Protein AF-A0AAU8DSN1-F1 (afdb_monomer_lite)

Foldseek 3Di:
DDPPPPLDFDPQVVVLCVQVVQADEPDPCVVVVPPADWDWEAELLDGRHIYGPVCCVVVDDDPPDQSLQAFSRPRDGFDVVVVWGWDWDWDDDPRYIYIGTHTPVVCCVGPPD

Secondary structure (DSSP, 8-state):
-------PPPHHHHHHHGGGTT-EE-SHHHHH-TT-PSPEEEETTSTTEEE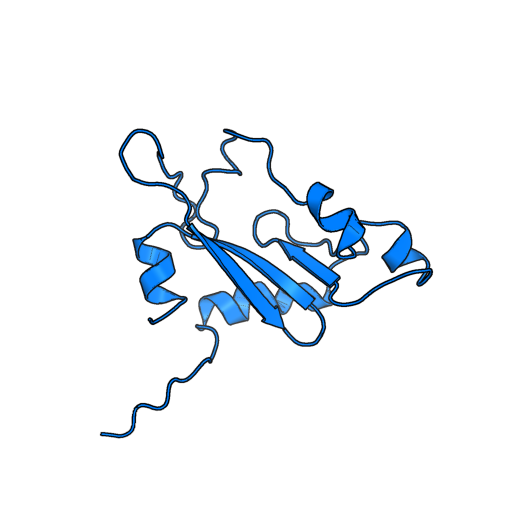EGGGGGGGSPPTTSSGGGB-TTT-PBP-GGGT---EEEEEEETTEEEEEEE-HHHHHHHS--

Structure (mmCIF, N/CA/C/O backbone):
data_AF-A0AAU8DSN1-F1
#
_entry.id   AF-A0AAU8DSN1-F1
#
loop_
_atom_site.group_PDB
_atom_site.id
_atom_site.type_symbol
_atom_site.label_atom_id
_atom_site.label_alt_id
_atom_site.label_comp_id
_atom_site.label_asym_id
_atom_site.label_entity_id
_atom_site.label_seq_id
_atom_site.pdbx_PDB_ins_code
_atom_site.Cartn_x
_atom_site.Cartn_y
_atom_site.Cartn_z
_atom_site.occupancy
_atom_site.B_iso_or_equiv
_atom_site.auth_seq_id
_atom_site.auth_comp_id
_atom_site.auth_asym_id
_atom_site.auth_atom_id
_atom_site.pdbx_PDB_model_num
ATOM 1 N N . MET A 1 1 ? -22.530 -15.976 -22.526 1.00 37.03 1 MET A N 1
ATOM 2 C CA . MET A 1 1 ? -21.170 -15.937 -21.954 1.00 37.03 1 MET A CA 1
ATOM 3 C C . MET A 1 1 ? -21.232 -14.958 -20.800 1.00 37.03 1 MET A C 1
ATOM 5 O O . MET A 1 1 ? -21.296 -13.758 -21.025 1.00 37.03 1 MET A O 1
ATOM 9 N N . THR A 1 2 ? -21.444 -15.476 -19.598 1.00 31.81 2 THR A N 1
ATOM 10 C 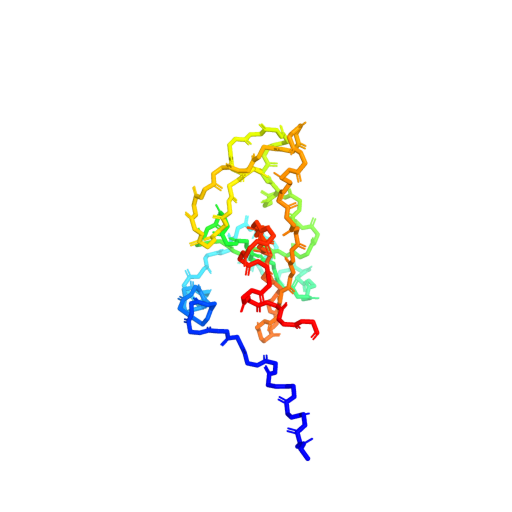CA . THR A 1 2 ? -21.755 -14.668 -18.417 1.00 31.81 2 THR A CA 1
ATOM 11 C C . THR A 1 2 ? -20.448 -14.082 -17.901 1.00 31.81 2 THR A C 1
ATOM 13 O O . THR A 1 2 ? -19.601 -14.822 -17.414 1.00 31.81 2 THR A O 1
ATOM 16 N N . LEU A 1 3 ? -20.254 -12.775 -18.088 1.00 40.56 3 LEU A N 1
ATOM 17 C CA . LEU A 1 3 ? -19.186 -12.005 -17.454 1.00 40.56 3 LEU A CA 1
ATOM 18 C C . LEU A 1 3 ? -19.522 -11.887 -15.965 1.00 40.56 3 LEU A C 1
ATOM 20 O O . LEU A 1 3 ? -20.065 -10.878 -15.521 1.00 40.56 3 LEU A O 1
ATOM 24 N N . THR A 1 4 ? -19.253 -12.931 -15.187 1.00 39.16 4 THR A N 1
ATOM 25 C CA . THR A 1 4 ? -19.011 -12.730 -13.762 1.00 39.16 4 THR A CA 1
ATOM 26 C C . THR A 1 4 ? -17.662 -12.031 -13.664 1.00 39.16 4 THR A C 1
ATOM 28 O O . THR A 1 4 ? -16.603 -12.638 -13.797 1.00 39.16 4 THR A O 1
ATOM 31 N N . LEU A 1 5 ? -17.723 -10.702 -13.543 1.00 47.41 5 LEU A N 1
ATOM 32 C CA . LEU A 1 5 ? -16.662 -9.886 -12.966 1.00 47.41 5 LEU A CA 1
ATOM 33 C C . LEU A 1 5 ? -16.483 -10.380 -11.533 1.00 47.41 5 LEU A C 1
ATOM 35 O O . LEU A 1 5 ? -17.050 -9.823 -10.594 1.00 47.41 5 LEU A O 1
ATOM 39 N N . ASP A 1 6 ? -15.764 -11.484 -11.370 1.00 45.75 6 ASP A N 1
ATOM 40 C CA . ASP A 1 6 ? -15.344 -11.918 -10.055 1.00 45.75 6 ASP A CA 1
ATOM 41 C C . ASP A 1 6 ? -14.351 -10.859 -9.577 1.00 45.75 6 ASP A C 1
ATOM 43 O O . ASP A 1 6 ? -13.159 -10.898 -9.871 1.00 45.75 6 ASP A O 1
ATOM 47 N N . HIS A 1 7 ? -14.861 -9.877 -8.829 1.00 54.00 7 HIS A N 1
ATOM 48 C CA . HIS A 1 7 ? -14.087 -8.913 -8.046 1.00 54.00 7 HIS A CA 1
ATOM 49 C C . HIS A 1 7 ? -13.305 -9.603 -6.910 1.00 54.00 7 HIS A C 1
ATOM 51 O O . HIS A 1 7 ? -12.914 -8.959 -5.935 1.00 54.00 7 HIS A O 1
ATOM 57 N N . GLU A 1 8 ? -13.104 -10.920 -7.002 1.00 60.34 8 GLU A N 1
ATOM 58 C CA . GLU A 1 8 ? -12.328 -11.678 -6.048 1.00 60.34 8 GLU A CA 1
ATOM 59 C C . GLU A 1 8 ? -10.860 -11.266 -6.155 1.00 60.34 8 GLU A C 1
ATOM 61 O O . GLU A 1 8 ? -10.252 -11.353 -7.229 1.00 60.34 8 GLU A O 1
ATOM 66 N N . PRO A 1 9 ? -10.242 -10.867 -5.034 1.00 67.31 9 PRO A N 1
ATOM 67 C CA . PRO A 1 9 ? -8.806 -10.700 -4.982 1.00 67.31 9 PRO A CA 1
ATOM 68 C C . PRO A 1 9 ? -8.114 -11.988 -5.447 1.00 67.31 9 PRO A C 1
ATOM 70 O O . PRO A 1 9 ? -8.479 -13.105 -5.050 1.00 67.31 9 PRO A O 1
ATOM 73 N N . THR A 1 10 ? -7.072 -11.845 -6.266 1.00 80.69 10 THR A N 1
ATOM 74 C CA . THR A 1 10 ? -6.262 -12.997 -6.678 1.00 80.69 10 THR A CA 1
ATOM 75 C C . THR A 1 10 ? -5.705 -13.731 -5.451 1.00 80.69 10 THR A C 1
ATOM 77 O O . THR A 1 10 ? -5.638 -13.185 -4.346 1.00 80.69 10 THR A O 1
ATOM 80 N N . ALA A 1 11 ? -5.254 -14.975 -5.631 1.00 84.38 11 ALA A N 1
ATOM 81 C CA . ALA A 1 11 ? -4.650 -15.751 -4.544 1.00 84.38 11 ALA A CA 1
ATOM 82 C C . ALA A 1 11 ? -3.480 -15.018 -3.855 1.00 84.38 11 ALA A C 1
ATOM 84 O O . ALA A 1 11 ? -3.327 -15.100 -2.641 1.00 84.38 11 ALA A O 1
ATOM 85 N N . TRP A 1 12 ? -2.688 -14.255 -4.614 1.00 87.31 12 TRP A N 1
ATOM 86 C CA . TRP A 1 12 ? -1.613 -13.438 -4.048 1.00 87.31 12 TRP A CA 1
ATOM 87 C C . TRP A 1 12 ? -2.155 -12.292 -3.203 1.00 87.31 12 TRP A C 1
ATOM 89 O O . TRP A 1 12 ? -1.690 -12.115 -2.081 1.00 87.31 12 TRP A O 1
ATOM 99 N N . LEU A 1 13 ? -3.130 -11.531 -3.715 1.00 86.38 13 LEU A N 1
ATOM 100 C CA . LEU A 1 13 ? -3.677 -10.405 -2.967 1.00 86.38 13 LEU A CA 1
ATOM 101 C C . LEU A 1 13 ? -4.318 -10.923 -1.677 1.00 86.38 13 LEU A C 1
ATOM 103 O O . LEU A 1 13 ? -4.000 -10.415 -0.613 1.00 86.38 13 LEU A O 1
ATOM 107 N N . ARG A 1 14 ? -5.083 -12.020 -1.729 1.00 86.62 14 ARG A N 1
ATOM 108 C CA . ARG A 1 14 ? -5.602 -12.690 -0.522 1.00 86.62 14 ARG A CA 1
ATOM 109 C C . ARG A 1 14 ? -4.506 -13.029 0.487 1.00 86.62 14 ARG A C 1
ATOM 111 O O . ARG A 1 14 ? -4.678 -12.729 1.662 1.00 86.62 14 ARG A O 1
ATOM 118 N N . ALA A 1 15 ? -3.385 -13.594 0.042 1.00 86.69 15 ALA A N 1
ATOM 119 C CA . ALA A 1 15 ? -2.266 -13.916 0.928 1.00 86.69 15 ALA A CA 1
ATOM 120 C C . ALA A 1 15 ? -1.651 -12.665 1.584 1.00 86.69 15 ALA A C 1
ATOM 122 O O . ALA A 1 15 ? -1.309 -12.705 2.760 1.00 86.69 15 ALA A O 1
ATOM 123 N N . GLN A 1 16 ? -1.557 -11.539 0.867 1.00 86.38 16 GLN A N 1
ATOM 124 C CA . GLN A 1 16 ? -1.100 -10.272 1.461 1.00 86.38 16 GLN A CA 1
ATOM 125 C C . GLN A 1 16 ? -2.091 -9.730 2.498 1.00 86.38 16 GLN A C 1
ATOM 127 O O . GLN A 1 16 ? -1.690 -9.169 3.514 1.00 86.38 16 GLN A O 1
ATOM 132 N N . LEU A 1 17 ? -3.389 -9.912 2.251 1.00 85.88 17 LEU A N 1
ATOM 133 C CA . LEU A 1 17 ? -4.453 -9.410 3.117 1.00 85.88 17 LEU A CA 1
ATOM 134 C C . LEU A 1 17 ? -4.608 -10.226 4.410 1.00 85.88 17 LEU A C 1
ATOM 136 O O . LEU A 1 17 ? -5.103 -9.685 5.392 1.00 85.88 17 LEU A O 1
ATOM 140 N N . GLN A 1 18 ? -4.157 -11.486 4.447 1.00 83.56 18 GLN A N 1
ATOM 141 C CA . GLN A 1 18 ? -4.198 -12.318 5.661 1.00 83.56 18 GLN A CA 1
ATOM 142 C C . GLN A 1 18 ? -3.427 -11.703 6.839 1.00 83.56 18 GLN A C 1
ATOM 144 O O . GLN A 1 18 ? -3.808 -11.915 7.981 1.00 83.56 18 GLN A O 1
ATOM 149 N N . GLY A 1 19 ? -2.379 -10.915 6.577 1.00 76.00 19 GLY A N 1
ATOM 150 C CA . GLY A 1 19 ? -1.595 -10.249 7.624 1.00 76.00 19 GLY A CA 1
ATOM 151 C C . GLY A 1 19 ? -2.188 -8.931 8.132 1.00 76.00 19 GLY A C 1
ATOM 152 O O . GLY A 1 19 ? -1.574 -8.276 8.973 1.00 76.00 19 GLY A O 1
ATOM 153 N N . ILE A 1 20 ? -3.340 -8.495 7.611 1.00 84.56 20 ILE A N 1
ATOM 154 C CA . ILE A 1 20 ? -3.957 -7.226 8.026 1.00 84.56 20 ILE A CA 1
ATOM 155 C C . ILE A 1 20 ? -4.490 -7.305 9.456 1.00 84.56 20 ILE A C 1
ATOM 157 O O . ILE A 1 20 ? -4.411 -6.311 10.177 1.00 84.56 20 ILE A O 1
ATOM 161 N N . ASP A 1 21 ? -4.992 -8.465 9.877 1.00 82.50 21 ASP A N 1
ATOM 162 C CA . ASP A 1 21 ? -5.558 -8.642 11.219 1.00 82.50 21 ASP A CA 1
ATOM 163 C C . ASP A 1 21 ? -4.497 -8.483 12.324 1.00 82.50 21 ASP A C 1
ATOM 165 O O . ASP A 1 21 ? -4.810 -8.039 13.428 1.00 82.50 21 ASP A O 1
ATOM 169 N N . ASP A 1 22 ? -3.227 -8.745 12.000 1.00 86.56 22 ASP A N 1
ATOM 170 C CA . ASP A 1 22 ? -2.081 -8.562 12.899 1.00 86.56 22 ASP A CA 1
ATOM 171 C C . ASP A 1 22 ? -1.508 -7.130 12.871 1.00 86.56 22 ASP A C 1
ATOM 173 O O . ASP A 1 22 ? -0.536 -6.816 13.570 1.00 86.56 22 ASP A O 1
ATOM 177 N N . ALA A 1 23 ? -2.067 -6.235 12.049 1.00 89.06 23 ALA A N 1
ATOM 178 C CA . ALA A 1 23 ? -1.526 -4.896 11.872 1.00 89.06 23 ALA A CA 1
ATOM 179 C C . ALA A 1 23 ? -1.732 -4.025 13.120 1.00 89.06 23 ALA A C 1
ATOM 181 O O . ALA A 1 23 ? -2.838 -3.819 13.623 1.00 89.06 23 ALA A O 1
ATOM 182 N N . GLN A 1 24 ? -0.644 -3.426 13.595 1.00 91.50 24 GLN A N 1
ATOM 183 C CA . GLN A 1 24 ? -0.651 -2.589 14.785 1.00 91.50 24 GLN A CA 1
ATOM 184 C C . GLN A 1 24 ? -1.111 -1.152 14.481 1.00 91.50 24 GLN A C 1
ATOM 186 O O . GLN A 1 24 ? -0.932 -0.641 13.371 1.00 91.50 24 GLN A O 1
ATOM 191 N N . PRO A 1 25 ? -1.643 -0.420 15.476 1.00 90.81 25 PRO A N 1
ATOM 192 C CA . PRO A 1 25 ? -1.969 0.995 15.321 1.00 90.81 25 PRO A CA 1
ATOM 193 C C . PRO A 1 25 ? -0.740 1.874 15.019 1.00 90.81 25 PRO A C 1
ATOM 195 O O . PRO A 1 25 ? 0.016 2.262 15.917 1.00 90.81 25 PRO A O 1
ATOM 198 N N . GLY A 1 26 ? -0.602 2.291 13.761 1.00 91.56 26 GLY A N 1
ATOM 199 C CA . GLY A 1 26 ? 0.438 3.202 13.276 1.00 91.56 26 GLY A CA 1
ATOM 200 C C . GLY A 1 26 ? 0.219 4.668 13.663 1.00 91.56 26 GLY A C 1
ATOM 201 O O . GLY A 1 26 ? 1.127 5.485 13.541 1.00 91.56 26 GLY A O 1
ATOM 202 N N . CYS A 1 27 ? -0.961 5.032 14.178 1.00 91.25 27 CYS A N 1
ATOM 203 C CA . CYS A 1 27 ? -1.226 6.377 14.689 1.00 91.25 27 CYS A CA 1
ATOM 204 C C . CYS A 1 27 ? -1.933 6.367 16.052 1.00 91.25 27 CYS A C 1
ATOM 206 O O . CYS A 1 27 ? -2.626 5.417 16.431 1.00 91.25 27 CYS A O 1
ATOM 208 N N . ARG A 1 28 ? -1.782 7.467 16.802 1.00 91.31 28 ARG A N 1
ATOM 209 C CA . ARG A 1 28 ? -2.400 7.635 18.129 1.00 91.31 28 ARG A CA 1
ATOM 210 C C . ARG A 1 28 ? -3.931 7.591 18.076 1.00 91.31 28 ARG A C 1
ATOM 212 O O . ARG A 1 28 ? -4.542 7.121 19.030 1.00 91.31 28 ARG A O 1
ATOM 219 N N . HIS A 1 29 ? -4.544 8.054 16.987 1.00 89.75 29 HIS A N 1
ATOM 220 C CA . HIS A 1 29 ? -6.002 8.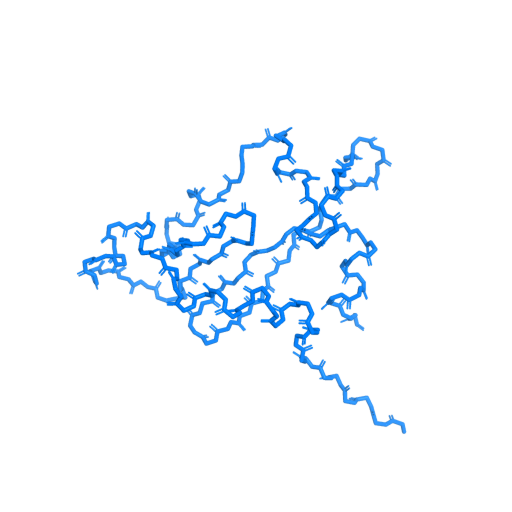065 16.827 1.00 89.75 29 HIS A CA 1
ATOM 221 C C . HIS A 1 29 ? -6.585 6.653 16.876 1.00 89.75 29 HIS A C 1
ATOM 223 O O . HIS A 1 29 ? -7.455 6.395 17.700 1.00 89.75 29 HIS A O 1
ATOM 229 N N . ILE A 1 30 ? -6.042 5.720 16.082 1.00 8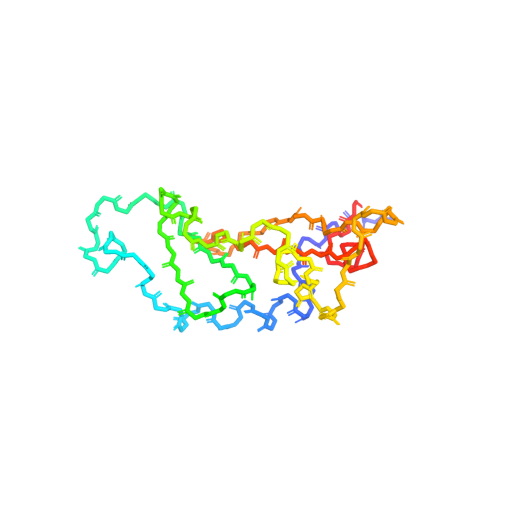8.31 30 ILE A N 1
ATOM 230 C CA . ILE A 1 30 ? -6.456 4.309 16.131 1.00 88.31 30 ILE A CA 1
ATOM 231 C C . ILE A 1 30 ? -6.150 3.715 17.504 1.00 88.31 30 ILE A C 1
ATOM 233 O O . ILE A 1 30 ? -7.030 3.133 18.127 1.00 88.31 30 ILE A O 1
ATOM 237 N N . ARG A 1 31 ? -4.939 3.940 18.029 1.00 87.69 31 ARG A N 1
ATOM 238 C CA . ARG A 1 31 ? -4.508 3.382 19.322 1.00 87.69 31 ARG A CA 1
ATOM 239 C C . ARG A 1 31 ? -5.407 3.779 20.494 1.00 87.69 31 ARG A C 1
ATOM 241 O O . ARG A 1 31 ? -5.547 3.023 21.442 1.00 87.69 31 ARG A O 1
ATOM 248 N N . THR A 1 32 ? -5.967 4.986 20.453 1.00 87.19 32 THR A N 1
ATOM 249 C CA . THR A 1 32 ? -6.817 5.529 21.525 1.00 87.19 32 THR A CA 1
ATOM 250 C C . THR A 1 32 ? -8.310 5.441 21.215 1.00 87.19 32 THR A C 1
ATOM 252 O O . THR A 1 32 ? -9.117 5.846 22.048 1.00 87.19 32 THR A O 1
ATOM 255 N N . GLY A 1 33 ? -8.688 4.990 20.014 1.00 80.19 33 GLY A N 1
ATOM 256 C CA . GLY A 1 33 ? -10.069 4.988 19.521 1.00 80.19 33 GLY A CA 1
ATOM 257 C C . GLY A 1 33 ? -10.700 6.377 19.337 1.00 80.19 33 GLY A C 1
ATOM 258 O O . GLY A 1 33 ? -11.849 6.478 18.913 1.00 80.19 33 GLY A O 1
ATOM 259 N N . ARG A 1 34 ? -9.990 7.474 19.638 1.00 75.31 34 ARG A N 1
ATOM 260 C CA . ARG A 1 34 ? -10.544 8.836 19.584 1.00 75.31 34 ARG A CA 1
ATOM 261 C C . ARG A 1 34 ? -10.422 9.429 18.187 1.00 75.31 34 ARG A C 1
ATOM 263 O O . ARG A 1 34 ? -9.325 9.535 17.642 1.00 75.31 34 ARG A O 1
ATOM 270 N N . GLY A 1 35 ? -11.552 9.881 17.641 1.00 66.12 35 GLY A N 1
ATOM 271 C CA . GLY A 1 35 ? -11.591 10.580 16.354 1.00 66.12 35 GLY A CA 1
ATOM 272 C C . GLY A 1 35 ? -11.236 9.697 15.155 1.00 66.12 35 GLY A C 1
ATOM 273 O O . GLY A 1 35 ? -10.903 10.224 14.093 1.00 66.12 35 GLY A O 1
ATOM 274 N N . VAL A 1 36 ? -11.291 8.367 15.307 1.00 69.44 36 VAL A N 1
ATOM 275 C CA . VAL A 1 36 ? -11.094 7.436 14.193 1.00 69.44 36 VAL A CA 1
ATOM 276 C C . VAL A 1 36 ? -12.268 7.582 13.237 1.00 69.44 36 VAL A C 1
ATOM 278 O O . VAL A 1 36 ? -13.397 7.216 13.554 1.00 69.44 36 VAL A O 1
ATOM 281 N N . LYS A 1 37 ? -11.991 8.125 12.054 1.00 68.94 37 LYS A N 1
ATOM 282 C CA . LYS A 1 37 ? -12.889 8.027 10.908 1.00 68.94 37 LYS A CA 1
ATOM 283 C C . LYS A 1 37 ? -12.418 6.849 10.070 1.00 68.94 37 LYS A C 1
ATOM 285 O O . LYS A 1 37 ? -11.266 6.838 9.634 1.00 68.94 37 LYS A O 1
ATOM 290 N N . LEU A 1 38 ? -13.290 5.857 9.917 1.00 76.75 38 LEU A N 1
ATOM 291 C CA . LEU A 1 38 ? -13.102 4.781 8.952 1.00 76.75 38 LEU A CA 1
ATOM 292 C C . LEU A 1 38 ? -13.217 5.344 7.519 1.00 76.75 38 LEU A C 1
ATOM 294 O O . LEU A 1 38 ? -13.895 6.358 7.329 1.00 76.75 38 LEU A O 1
ATOM 298 N N . PRO A 1 39 ? -12.581 4.703 6.523 1.00 83.88 39 PRO A N 1
ATOM 299 C CA . PRO A 1 39 ? -11.772 3.487 6.646 1.00 83.88 39 PRO A CA 1
ATOM 300 C C . PRO A 1 39 ? -10.399 3.732 7.299 1.00 83.88 39 PRO A C 1
ATOM 302 O O . PRO A 1 39 ? -9.831 4.826 7.216 1.00 83.88 39 PRO A O 1
ATOM 305 N N . ALA A 1 40 ? -9.864 2.706 7.965 1.00 91.12 40 ALA A N 1
ATOM 306 C CA . ALA A 1 40 ? -8.435 2.662 8.277 1.00 91.12 40 ALA A CA 1
ATOM 307 C C . ALA A 1 40 ? -7.645 2.395 6.986 1.00 91.12 40 ALA A C 1
ATOM 309 O O . ALA A 1 40 ? -8.206 1.928 6.001 1.00 91.12 40 ALA A O 1
ATOM 310 N N . VAL A 1 41 ? -6.358 2.711 6.971 1.00 94.50 41 VAL A N 1
ATOM 311 C CA . VAL A 1 41 ? -5.501 2.633 5.790 1.00 94.50 41 VAL A CA 1
ATOM 312 C C . VAL A 1 41 ? -4.303 1.747 6.096 1.00 94.50 41 VAL A C 1
ATOM 314 O O . VAL A 1 41 ? -3.585 1.989 7.069 1.00 94.50 41 VAL A O 1
ATOM 317 N N . PHE A 1 42 ? -4.105 0.740 5.256 1.00 94.12 42 PHE A N 1
ATOM 318 C CA . PHE A 1 42 ? -2.963 -0.169 5.232 1.00 94.12 42 PHE A CA 1
ATOM 319 C C . PHE A 1 42 ? -2.200 0.035 3.921 1.00 94.12 42 PHE A C 1
ATOM 321 O O . PHE A 1 42 ? -2.816 0.323 2.897 1.00 94.12 42 PHE A O 1
ATOM 328 N N . ALA A 1 43 ? -0.883 -0.138 3.925 1.00 94.25 43 ALA A N 1
ATOM 329 C CA . ALA A 1 43 ? -0.064 -0.064 2.718 1.00 94.25 43 ALA A CA 1
ATOM 330 C C . ALA A 1 43 ? 0.785 -1.330 2.579 1.00 94.25 43 ALA A C 1
ATOM 332 O O . ALA A 1 43 ? 1.503 -1.683 3.514 1.00 94.25 43 ALA A O 1
ATOM 333 N N . LEU A 1 44 ? 0.730 -2.001 1.423 1.00 92.75 44 LEU A N 1
ATOM 334 C CA . LEU A 1 44 ? 1.462 -3.260 1.215 1.00 92.75 44 LEU A CA 1
ATOM 335 C C . LEU A 1 44 ? 2.986 -3.088 1.319 1.00 92.75 44 LEU A C 1
ATOM 337 O O . LEU A 1 44 ? 3.667 -3.984 1.810 1.00 92.75 44 LEU A O 1
ATOM 341 N N . TRP A 1 45 ? 3.519 -1.928 0.926 1.00 91.38 45 TRP A N 1
ATOM 342 C CA . TRP A 1 45 ? 4.951 -1.616 1.025 1.00 91.38 45 TRP A CA 1
ATOM 343 C C . TRP A 1 45 ? 5.427 -1.307 2.454 1.00 91.38 45 TRP A C 1
ATOM 345 O O . TRP A 1 45 ? 6.631 -1.189 2.686 1.00 91.38 45 TRP A O 1
ATOM 355 N N . GLN A 1 46 ? 4.512 -1.159 3.415 1.00 90.94 46 GLN A N 1
ATOM 356 C CA . GLN A 1 46 ? 4.831 -0.960 4.829 1.00 90.94 46 GLN A CA 1
ATOM 357 C C . GLN A 1 46 ? 3.914 -1.833 5.703 1.00 90.94 46 GLN A C 1
ATOM 359 O O . GLN A 1 46 ? 3.043 -1.313 6.410 1.00 90.94 46 GLN A O 1
ATOM 364 N N . PRO A 1 47 ? 4.088 -3.167 5.648 1.00 88.50 47 PRO A N 1
ATOM 365 C CA . PRO A 1 47 ? 3.204 -4.094 6.337 1.00 88.50 47 PRO A CA 1
ATOM 366 C C . PRO A 1 47 ? 3.330 -3.977 7.862 1.00 88.50 47 PRO A C 1
ATOM 368 O O . PRO A 1 47 ? 4.339 -3.515 8.397 1.00 88.50 47 PRO A O 1
ATOM 371 N N . GLY A 1 48 ? 2.291 -4.426 8.569 1.00 89.38 48 GLY A N 1
ATOM 372 C CA . GLY A 1 48 ? 2.264 -4.487 10.034 1.00 89.38 48 GLY A CA 1
ATOM 373 C C . GLY A 1 48 ? 1.733 -3.234 10.731 1.00 89.38 48 GLY A C 1
ATOM 374 O O . GLY A 1 48 ? 1.623 -3.241 11.956 1.00 89.38 48 GLY A O 1
ATOM 375 N N . PHE A 1 49 ? 1.352 -2.187 9.990 1.00 91.38 49 PHE A N 1
ATOM 376 C CA . PHE A 1 49 ? 0.732 -0.992 10.564 1.00 91.38 49 PHE A CA 1
ATOM 377 C C . PHE A 1 49 ? -0.523 -0.553 9.809 1.00 91.38 49 PHE A C 1
ATOM 379 O O . PHE A 1 49 ? -0.559 -0.544 8.581 1.00 91.38 49 PHE A O 1
ATOM 386 N N . VAL A 1 50 ? -1.524 -0.090 10.558 1.00 92.81 50 VAL A N 1
ATOM 387 C CA . VAL A 1 50 ? -2.696 0.622 10.030 1.00 92.81 50 VAL A CA 1
ATOM 388 C C . VAL A 1 50 ? -2.759 2.044 10.570 1.00 92.81 50 VAL A C 1
ATOM 390 O O . VAL A 1 50 ? -2.480 2.304 11.742 1.00 92.81 50 VAL A O 1
ATOM 393 N N . THR A 1 51 ? -3.163 2.990 9.730 1.00 93.81 51 THR A N 1
ATOM 394 C CA . THR A 1 51 ? -3.366 4.395 10.117 1.00 93.81 51 THR A CA 1
ATOM 395 C C . THR A 1 51 ? -4.809 4.816 9.870 1.00 93.81 51 THR A C 1
ATOM 397 O O . THR A 1 51 ? -5.519 4.199 9.087 1.00 93.81 51 THR A O 1
ATOM 400 N N . CYS A 1 52 ? -5.304 5.845 10.558 1.00 92.75 52 CYS A N 1
ATOM 401 C CA . CYS A 1 52 ? -6.581 6.440 10.162 1.00 92.75 52 CYS A CA 1
ATOM 402 C C . CYS A 1 52 ? -6.393 7.240 8.866 1.00 92.75 52 CYS A C 1
ATOM 404 O O . CYS A 1 52 ? -5.293 7.729 8.609 1.00 92.75 52 CYS A O 1
ATOM 406 N N . HIS A 1 53 ? -7.465 7.446 8.096 1.00 89.62 53 HIS A N 1
ATOM 407 C CA . HIS A 1 53 ? -7.405 8.209 6.844 1.00 89.62 53 HIS A CA 1
ATOM 408 C C . HIS A 1 53 ? -6.675 9.573 6.959 1.00 89.62 53 HIS A C 1
ATOM 410 O O . HIS A 1 53 ? -5.797 9.836 6.141 1.00 89.62 53 HIS A O 1
ATOM 416 N N . PRO A 1 54 ? -6.904 10.416 7.993 1.00 90.19 54 PRO A N 1
ATOM 417 C CA . PRO A 1 54 ? -6.148 11.666 8.164 1.00 90.19 54 PRO A CA 1
ATOM 418 C C . PRO A 1 54 ? -4.632 11.496 8.352 1.00 90.19 54 PRO A C 1
ATOM 420 O O . PRO A 1 54 ? -3.873 12.422 8.086 1.00 90.19 54 PRO A O 1
ATOM 423 N N . CYS A 1 55 ? -4.184 10.339 8.841 1.00 92.06 55 CYS A N 1
ATOM 424 C CA . CYS A 1 55 ? -2.771 10.030 9.051 1.00 92.06 55 CYS A CA 1
ATOM 425 C C . CYS A 1 55 ? -2.154 9.231 7.892 1.00 92.06 55 CYS A C 1
ATOM 427 O O . CYS A 1 55 ? -0.968 8.921 7.963 1.00 92.06 55 CYS A O 1
ATOM 429 N N . ALA A 1 56 ? -2.912 8.917 6.835 1.00 91.81 56 ALA A N 1
ATOM 430 C CA . ALA A 1 56 ? -2.461 8.057 5.741 1.00 91.81 56 ALA A CA 1
ATOM 431 C C . ALA A 1 56 ? -1.238 8.608 4.991 1.00 91.81 56 ALA A C 1
ATOM 433 O O . ALA A 1 56 ? -0.454 7.835 4.454 1.00 91.81 56 ALA A O 1
ATOM 434 N N . ALA A 1 57 ? -1.019 9.927 5.013 1.00 91.56 57 ALA A N 1
ATOM 435 C CA . ALA A 1 57 ? 0.180 10.542 4.444 1.00 91.56 57 ALA A CA 1
ATOM 436 C C . ALA A 1 57 ? 1.486 10.015 5.074 1.00 91.56 57 ALA A C 1
ATOM 438 O O . ALA A 1 57 ? 2.517 10.007 4.412 1.00 91.56 57 ALA A O 1
ATOM 439 N N . ALA A 1 58 ? 1.447 9.527 6.320 1.00 90.25 58 ALA A N 1
ATOM 440 C CA . ALA A 1 58 ? 2.599 8.908 6.976 1.00 90.25 58 ALA A CA 1
ATOM 441 C C . ALA A 1 58 ? 2.970 7.531 6.395 1.00 90.25 58 ALA A C 1
ATOM 443 O O . ALA A 1 58 ? 4.047 7.025 6.692 1.00 90.25 58 ALA A O 1
ATOM 444 N N . LEU A 1 59 ? 2.085 6.920 5.598 1.00 90.94 59 LEU A N 1
ATOM 445 C CA . LEU A 1 59 ? 2.361 5.681 4.870 1.00 90.94 59 LEU A CA 1
ATOM 446 C C . LEU A 1 59 ? 2.993 5.943 3.500 1.00 90.94 59 LEU A C 1
ATOM 448 O O . LEU A 1 59 ? 3.383 4.988 2.837 1.00 90.94 59 LEU A O 1
ATOM 452 N N . LEU A 1 60 ? 3.071 7.195 3.038 1.00 90.69 60 LEU A N 1
ATOM 453 C CA . LEU A 1 60 ? 3.644 7.485 1.729 1.00 90.69 60 LEU A CA 1
ATOM 454 C C . LEU A 1 60 ? 5.154 7.214 1.747 1.00 90.69 60 LEU A C 1
ATOM 456 O O . LEU A 1 60 ? 5.853 7.716 2.633 1.00 90.69 60 LEU A O 1
ATOM 460 N N . PRO A 1 61 ? 5.680 6.454 0.773 1.00 89.75 61 PRO A N 1
ATOM 461 C CA . PRO A 1 61 ? 7.116 6.316 0.628 1.00 89.75 61 PRO A CA 1
ATOM 462 C C . PRO A 1 61 ? 7.731 7.675 0.273 1.00 89.75 61 PRO A C 1
ATOM 464 O O . PRO A 1 61 ? 7.085 8.546 -0.312 1.00 89.75 61 PRO A O 1
ATOM 467 N N . ALA A 1 62 ? 9.006 7.866 0.612 1.00 90.44 62 ALA A N 1
ATOM 468 C CA . ALA A 1 62 ? 9.715 9.078 0.219 1.00 90.44 62 ALA A CA 1
ATOM 469 C C . ALA A 1 62 ? 9.771 9.179 -1.315 1.00 90.44 62 ALA A C 1
ATOM 471 O O . ALA A 1 62 ? 10.198 8.230 -1.980 1.00 90.44 62 ALA A O 1
ATOM 472 N N . THR A 1 63 ? 9.374 10.326 -1.868 1.00 87.81 63 THR A N 1
ATOM 473 C CA . THR A 1 63 ? 9.327 10.560 -3.317 1.00 87.81 63 THR A CA 1
ATOM 474 C C . THR A 1 63 ? 10.663 10.231 -3.983 1.00 87.81 63 THR A C 1
ATOM 476 O O . THR A 1 63 ? 11.715 10.716 -3.564 1.00 87.81 63 THR A O 1
ATOM 479 N N . GLY A 1 64 ? 10.635 9.404 -5.029 1.00 84.81 64 GLY A N 1
ATOM 480 C CA . GLY A 1 64 ? 11.825 9.000 -5.784 1.00 84.81 64 GLY A CA 1
ATOM 481 C C . GLY A 1 64 ? 12.687 7.922 -5.114 1.00 84.81 64 GLY A C 1
ATOM 482 O O . GLY A 1 64 ? 13.665 7.456 -5.716 1.00 84.81 64 GLY A O 1
ATOM 483 N N . SER A 1 65 ? 12.329 7.477 -3.906 1.00 89.44 65 SER A N 1
ATOM 484 C CA . SER A 1 65 ? 13.002 6.364 -3.232 1.00 89.44 65 SER A CA 1
ATOM 485 C C . SER A 1 65 ? 12.875 5.049 -4.015 1.00 89.44 65 SER A C 1
ATOM 487 O O . SER A 1 65 ? 12.145 4.932 -5.004 1.00 89.44 65 SER A O 1
ATOM 489 N N . ALA A 1 66 ? 13.629 4.029 -3.597 1.00 89.75 66 ALA A N 1
ATOM 490 C CA . ALA A 1 66 ? 13.450 2.682 -4.132 1.00 89.75 66 ALA A CA 1
ATOM 491 C C . ALA A 1 66 ? 12.057 2.129 -3.783 1.00 89.75 66 ALA A C 1
ATOM 493 O O . ALA A 1 66 ? 11.415 1.538 -4.644 1.00 89.75 66 ALA A O 1
ATOM 494 N N . SER A 1 67 ? 11.566 2.383 -2.563 1.00 87.69 67 SER A N 1
ATOM 495 C CA . SER A 1 67 ? 10.240 1.945 -2.105 1.00 87.69 67 SER A CA 1
ATOM 496 C C . SER A 1 67 ? 9.112 2.551 -2.948 1.00 87.69 67 SER A C 1
ATOM 498 O O . SER A 1 67 ? 8.276 1.807 -3.443 1.00 87.69 67 SER A O 1
ATOM 500 N N . ASP A 1 68 ? 9.179 3.853 -3.248 1.00 91.50 68 ASP A N 1
ATOM 501 C CA . ASP A 1 68 ? 8.238 4.569 -4.135 1.00 91.50 68 ASP A CA 1
ATOM 502 C C . ASP A 1 68 ? 8.196 4.010 -5.572 1.00 91.50 68 ASP A C 1
ATOM 504 O O . ASP A 1 68 ? 7.266 4.243 -6.341 1.00 91.50 68 ASP A O 1
ATOM 508 N N . ARG A 1 69 ? 9.216 3.237 -5.955 1.00 94.75 69 ARG A N 1
ATOM 509 C CA . ARG A 1 69 ? 9.352 2.653 -7.291 1.00 94.75 69 ARG A CA 1
ATOM 510 C C . ARG A 1 69 ? 9.313 1.132 -7.299 1.00 94.75 69 ARG A C 1
ATOM 512 O O . ARG A 1 69 ? 9.522 0.544 -8.355 1.00 94.75 69 ARG A O 1
ATOM 519 N N . THR A 1 70 ? 9.071 0.471 -6.175 1.00 96.62 70 THR A N 1
ATOM 520 C CA . THR A 1 70 ? 9.088 -0.995 -6.105 1.00 96.62 70 THR A CA 1
ATOM 521 C C . THR A 1 70 ? 7.680 -1.548 -6.250 1.00 96.62 70 THR A C 1
ATOM 523 O O . THR A 1 70 ? 6.755 -1.098 -5.590 1.00 96.62 70 THR A O 1
ATOM 526 N N . CYS A 1 71 ? 7.506 -2.525 -7.141 1.00 95.94 71 CYS A N 1
ATOM 527 C CA . CYS A 1 71 ? 6.231 -3.218 -7.297 1.00 95.94 71 CYS A CA 1
ATOM 528 C C . CYS A 1 71 ? 5.973 -4.124 -6.087 1.00 95.94 71 CYS A C 1
ATOM 530 O O . CYS A 1 71 ? 6.770 -5.029 -5.839 1.00 95.94 71 CYS A O 1
ATOM 532 N N . ASP A 1 72 ? 4.835 -3.967 -5.415 1.00 94.56 72 ASP A N 1
ATOM 533 C CA . ASP A 1 72 ? 4.489 -4.762 -4.225 1.00 94.56 72 ASP A CA 1
ATOM 534 C C . ASP A 1 72 ? 4.348 -6.259 -4.516 1.00 94.56 72 ASP A C 1
ATOM 536 O O . ASP A 1 72 ? 4.528 -7.093 -3.634 1.00 94.56 72 ASP A O 1
ATOM 540 N N . ARG A 1 73 ? 4.038 -6.623 -5.767 1.00 93.75 73 ARG A N 1
ATOM 541 C CA . ARG A 1 73 ? 3.858 -8.026 -6.161 1.00 93.75 73 ARG A CA 1
ATOM 542 C C . ARG A 1 73 ? 5.156 -8.726 -6.529 1.00 93.75 73 ARG A C 1
ATOM 544 O O . ARG A 1 73 ? 5.397 -9.843 -6.092 1.00 93.75 73 ARG A O 1
ATOM 551 N N . CYS A 1 74 ? 5.915 -8.146 -7.456 1.00 94.94 74 CYS A N 1
ATOM 552 C CA . CYS A 1 74 ? 7.083 -8.812 -8.042 1.00 94.94 74 CYS A CA 1
ATOM 553 C C . CYS A 1 74 ? 8.413 -8.269 -7.525 1.00 94.94 74 CYS A C 1
ATOM 555 O O . CYS A 1 74 ? 9.457 -8.727 -7.978 1.00 94.94 74 CYS A O 1
ATOM 557 N N . HIS A 1 75 ? 8.377 -7.269 -6.641 1.00 95.19 75 HIS A N 1
ATOM 558 C CA . HIS A 1 75 ? 9.538 -6.605 -6.042 1.00 95.19 75 HIS A CA 1
ATOM 559 C C . HIS A 1 75 ? 10.519 -5.984 -7.045 1.00 95.19 75 HIS A C 1
ATOM 561 O O . HIS A 1 75 ? 11.606 -5.541 -6.684 1.00 95.19 75 HIS A O 1
ATOM 567 N N . ARG A 1 76 ? 10.132 -5.895 -8.322 1.00 95.94 76 ARG A N 1
ATOM 568 C CA . ARG A 1 76 ? 10.912 -5.209 -9.346 1.00 95.94 76 ARG A CA 1
ATOM 569 C C . ARG A 1 76 ? 10.815 -3.704 -9.139 1.00 95.94 76 ARG A C 1
ATOM 571 O O . ARG A 1 76 ? 9.711 -3.156 -9.075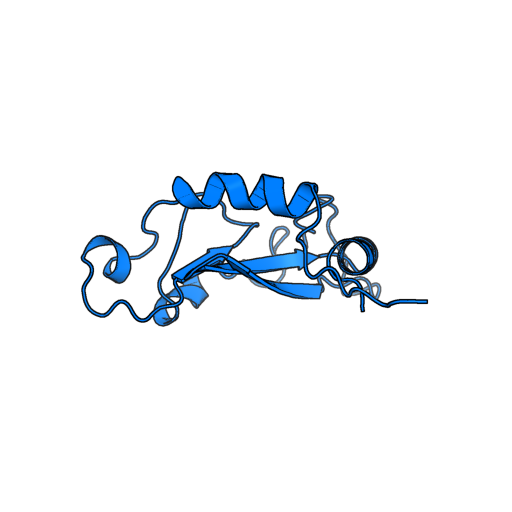 1.00 95.94 76 ARG A O 1
ATOM 578 N N . GLN A 1 77 ? 11.965 -3.041 -9.137 1.00 96.44 77 GLN A N 1
ATOM 579 C CA . GLN A 1 77 ? 12.031 -1.590 -9.196 1.00 96.44 77 GLN A CA 1
ATOM 580 C C . GLN A 1 77 ? 11.688 -1.103 -10.610 1.00 96.44 77 GLN A C 1
ATOM 582 O O . GLN A 1 77 ? 12.322 -1.475 -11.597 1.00 96.44 77 GLN A O 1
ATOM 587 N N . CYS A 1 78 ? 10.648 -0.290 -10.697 1.00 95.69 78 CYS A N 1
ATOM 588 C CA . CYS A 1 78 ? 10.157 0.341 -11.907 1.00 95.69 78 CYS A CA 1
ATOM 589 C C . CYS A 1 78 ? 10.940 1.640 -12.161 1.00 95.69 78 CYS A C 1
ATOM 591 O O . CYS A 1 78 ? 11.427 2.291 -11.230 1.00 95.69 78 CYS A O 1
ATOM 593 N N . ILE A 1 79 ? 11.101 2.017 -13.428 1.00 94.38 79 ILE A N 1
ATOM 594 C CA . ILE A 1 79 ? 11.882 3.195 -13.822 1.00 94.38 79 ILE A CA 1
ATOM 595 C C . ILE A 1 79 ? 10.959 4.165 -14.573 1.00 94.38 79 ILE A C 1
ATOM 597 O O . ILE A 1 79 ? 10.812 4.050 -15.792 1.00 94.38 79 ILE A O 1
ATOM 601 N N . PRO A 1 80 ? 10.361 5.159 -13.880 1.00 90.69 80 PRO A N 1
ATOM 602 C CA . PRO A 1 80 ? 9.410 6.086 -14.498 1.00 90.69 80 PRO A CA 1
ATOM 603 C C . PRO A 1 80 ? 9.981 6.836 -15.707 1.00 90.69 80 PRO A C 1
ATOM 605 O O . PRO A 1 80 ? 9.293 7.002 -16.709 1.00 90.69 80 PRO A O 1
ATOM 608 N N . ALA A 1 81 ? 11.263 7.215 -15.649 1.00 92.12 81 ALA A N 1
ATOM 609 C CA . ALA A 1 81 ? 11.959 7.901 -16.740 1.00 92.12 81 ALA A CA 1
ATOM 610 C C . ALA A 1 81 ? 12.047 7.074 -18.039 1.00 92.12 81 ALA A C 1
ATOM 612 O O . ALA A 1 81 ? 12.252 7.642 -19.105 1.00 92.12 81 ALA A O 1
ATOM 613 N N . LEU A 1 82 ? 11.870 5.749 -17.963 1.00 93.94 82 LEU A N 1
ATOM 614 C CA . LEU A 1 82 ? 11.843 4.840 -19.113 1.00 93.94 82 LEU A CA 1
ATOM 615 C C . LEU A 1 82 ? 10.413 4.432 -19.513 1.00 93.94 82 LEU A C 1
ATOM 617 O O . LEU A 1 82 ? 10.228 3.457 -20.236 1.00 93.94 82 LEU A O 1
ATOM 621 N N . GLY A 1 83 ? 9.390 5.147 -19.034 1.00 93.81 83 GLY A N 1
ATOM 622 C CA . GLY A 1 83 ? 7.988 4.840 -19.336 1.00 93.81 83 GLY A CA 1
ATOM 623 C C . GLY A 1 83 ? 7.426 3.642 -18.564 1.00 93.81 83 GLY A C 1
ATOM 624 O O . GLY A 1 83 ? 6.387 3.098 -18.941 1.00 93.81 83 GLY A O 1
ATOM 625 N N . ASP A 1 84 ? 8.084 3.241 -17.477 1.00 94.19 84 ASP A N 1
ATOM 626 C CA . ASP A 1 84 ? 7.678 2.138 -16.606 1.00 94.19 84 ASP A CA 1
ATOM 627 C C . ASP A 1 84 ? 7.444 2.655 -15.176 1.00 94.19 84 ASP A C 1
ATOM 629 O O . ASP A 1 84 ? 8.297 2.478 -14.307 1.00 94.19 84 ASP A O 1
ATOM 633 N N . PRO A 1 85 ? 6.342 3.386 -14.922 1.00 94.88 85 PRO A N 1
ATOM 634 C CA . PRO A 1 85 ? 6.013 3.876 -13.591 1.00 94.88 85 PRO A CA 1
ATOM 635 C C . PRO A 1 85 ? 5.363 2.790 -12.722 1.00 94.88 85 PRO A C 1
ATOM 637 O O . PRO A 1 85 ? 4.835 1.788 -13.215 1.00 94.88 85 PRO A O 1
ATOM 640 N N . ILE A 1 86 ? 5.337 3.038 -11.412 1.00 95.88 86 ILE A N 1
ATOM 641 C CA . ILE A 1 86 ? 4.401 2.360 -10.517 1.00 95.88 86 ILE A CA 1
ATOM 642 C C . ILE A 1 86 ? 2.993 2.895 -10.783 1.00 95.88 86 ILE A C 1
ATOM 644 O O . ILE A 1 86 ? 2.776 4.101 -10.884 1.00 95.88 86 ILE A O 1
ATOM 648 N N . HIS A 1 87 ? 2.038 1.980 -10.906 1.00 94.00 87 HIS A N 1
ATOM 649 C CA . HIS A 1 87 ? 0.620 2.280 -10.983 1.00 94.00 87 HIS A CA 1
ATOM 650 C C . HIS A 1 87 ? 0.012 2.120 -9.587 1.00 94.00 87 HIS A C 1
ATOM 652 O O . HIS A 1 87 ? -0.060 0.988 -9.096 1.00 94.00 87 HIS A O 1
ATOM 658 N N . PRO A 1 88 ? -0.403 3.220 -8.939 1.00 92.06 88 PRO A N 1
ATOM 659 C CA . PRO A 1 88 ? -1.082 3.138 -7.659 1.00 92.06 88 PRO A CA 1
ATOM 660 C C . PRO A 1 88 ? -2.460 2.506 -7.849 1.00 92.06 88 PRO A C 1
ATOM 662 O O . PRO A 1 88 ? -3.178 2.808 -8.805 1.00 92.06 88 PRO A O 1
ATOM 665 N N . ALA A 1 89 ? -2.832 1.641 -6.920 1.00 90.06 89 ALA A N 1
ATOM 666 C CA . ALA A 1 89 ? -4.155 1.061 -6.813 1.00 90.06 89 ALA A CA 1
ATOM 667 C C . ALA A 1 89 ? -4.570 1.014 -5.341 1.00 90.06 89 ALA A C 1
ATOM 669 O O . ALA A 1 89 ? -3.749 1.140 -4.427 1.00 90.06 89 ALA A O 1
ATOM 670 N N . ALA A 1 90 ? -5.866 0.837 -5.122 1.00 90.06 90 ALA A N 1
ATOM 671 C CA . ALA A 1 90 ? -6.417 0.605 -3.804 1.00 90.06 90 ALA A CA 1
ATOM 672 C C . ALA A 1 90 ? -7.503 -0.463 -3.887 1.00 90.06 90 ALA A C 1
ATOM 674 O O . ALA A 1 90 ? -8.237 -0.539 -4.872 1.00 90.06 90 ALA A O 1
ATOM 675 N N . THR A 1 91 ? -7.607 -1.272 -2.842 1.00 88.44 91 THR A N 1
ATOM 676 C CA . THR A 1 91 ? -8.730 -2.188 -2.631 1.00 88.44 91 THR A CA 1
ATOM 677 C C . THR A 1 91 ? -9.271 -2.012 -1.219 1.00 88.44 91 THR A C 1
ATOM 679 O O . THR A 1 91 ? -8.625 -1.386 -0.380 1.00 88.44 91 THR A O 1
ATOM 682 N N . GLN A 1 92 ? -10.456 -2.541 -0.943 1.00 88.12 92 GLN A N 1
ATOM 683 C CA . GLN A 1 92 ? -11.071 -2.470 0.375 1.00 88.12 92 GLN A CA 1
ATOM 684 C C . GLN A 1 92 ? -11.288 -3.874 0.936 1.00 88.12 92 GLN A C 1
ATOM 686 O O . GLN A 1 92 ? -11.832 -4.745 0.261 1.00 88.12 92 GLN A O 1
ATOM 691 N N . VAL A 1 93 ? -10.908 -4.068 2.198 1.00 86.06 93 VAL A N 1
ATOM 692 C CA . VAL A 1 93 ? -11.185 -5.277 2.978 1.00 86.06 93 VAL A CA 1
ATOM 693 C C . VAL A 1 93 ? -11.886 -4.866 4.261 1.00 86.06 93 VAL A C 1
ATOM 695 O O . VAL A 1 93 ? -11.299 -4.220 5.128 1.00 86.06 93 VAL A O 1
ATOM 698 N N . GLY A 1 94 ? -13.175 -5.189 4.368 1.00 86.56 94 GLY A N 1
ATOM 699 C CA . GLY A 1 94 ? -14.004 -4.718 5.475 1.00 86.56 94 GLY A CA 1
ATOM 700 C C . GLY A 1 94 ? -13.963 -3.191 5.587 1.00 86.56 94 GLY A C 1
ATOM 701 O O . GLY A 1 94 ? -14.353 -2.483 4.658 1.00 86.56 94 GLY A O 1
ATOM 702 N N . ALA A 1 95 ? -13.469 -2.687 6.720 1.00 87.19 95 ALA A N 1
ATOM 703 C CA . ALA A 1 95 ? -13.327 -1.258 7.004 1.00 87.19 95 ALA A CA 1
ATOM 704 C C . ALA A 1 95 ? -11.905 -0.708 6.758 1.00 87.19 95 ALA A C 1
ATOM 706 O O . ALA A 1 95 ? -11.561 0.368 7.259 1.00 87.19 95 ALA A O 1
ATOM 707 N N . ILE A 1 96 ? -11.070 -1.447 6.022 1.00 89.50 96 ILE A N 1
ATOM 708 C CA . ILE A 1 96 ? -9.671 -1.112 5.750 1.00 89.50 96 ILE A CA 1
ATOM 709 C C . ILE A 1 96 ? -9.496 -0.875 4.251 1.00 89.50 96 ILE A C 1
ATOM 711 O O . ILE A 1 96 ? -9.799 -1.737 3.429 1.00 89.50 96 ILE A O 1
ATOM 715 N N . LEU A 1 97 ? -8.990 0.302 3.901 1.00 92.88 97 LEU A N 1
ATOM 716 C CA . LEU A 1 97 ? -8.478 0.619 2.578 1.00 92.88 97 LEU A CA 1
ATOM 717 C C . LEU A 1 97 ? -7.025 0.143 2.494 1.00 92.88 97 LEU A C 1
ATOM 719 O O . LEU A 1 97 ? -6.193 0.513 3.320 1.00 92.88 97 LEU A O 1
ATOM 723 N N . VAL A 1 98 ? -6.718 -0.664 1.493 1.00 92.19 98 VAL A N 1
ATOM 724 C CA . VAL A 1 98 ? -5.402 -1.255 1.265 1.00 92.19 98 VAL A CA 1
ATOM 725 C C . VAL A 1 98 ? -4.793 -0.596 0.044 1.00 92.19 98 VAL A C 1
ATOM 727 O O . VAL A 1 98 ? -5.336 -0.698 -1.055 1.00 92.19 98 VAL A O 1
ATOM 730 N N . LEU A 1 99 ? -3.673 0.087 0.245 1.00 93.69 99 LEU A N 1
ATOM 731 C CA . LEU A 1 99 ? -2.907 0.753 -0.796 1.00 93.69 99 LEU A CA 1
ATOM 732 C C . LEU A 1 99 ? -1.827 -0.183 -1.333 1.00 93.69 99 LEU A C 1
ATOM 734 O O . LEU A 1 99 ? -1.162 -0.881 -0.563 1.00 93.69 99 LEU A O 1
ATOM 738 N N . LEU A 1 100 ? -1.647 -0.167 -2.651 1.00 93.25 100 LEU A N 1
ATOM 739 C CA . LEU A 1 100 ? -0.624 -0.942 -3.338 1.00 93.25 100 LEU A CA 1
ATOM 740 C C . LEU A 1 100 ? -0.107 -0.216 -4.584 1.00 93.25 100 LEU A C 1
ATOM 742 O O . LEU A 1 100 ? -0.845 0.496 -5.266 1.00 93.25 100 LEU A O 1
ATOM 746 N N . GLY A 1 101 ? 1.169 -0.406 -4.887 1.00 94.62 101 GLY A N 1
ATOM 747 C CA . GLY A 1 101 ? 1.846 0.058 -6.086 1.00 94.62 101 GLY A CA 1
ATOM 748 C C . GLY A 1 101 ? 2.253 -1.123 -6.961 1.00 94.62 101 GLY A C 1
ATOM 749 O O . GLY A 1 101 ? 3.071 -1.957 -6.572 1.00 94.62 101 GLY A O 1
ATOM 750 N N . LEU A 1 102 ? 1.708 -1.205 -8.176 1.00 94.94 102 LEU A N 1
ATOM 751 C CA . LEU A 1 102 ? 1.976 -2.311 -9.097 1.00 94.94 102 LEU A CA 1
ATOM 752 C C . LEU A 1 102 ? 2.647 -1.828 -10.382 1.00 94.94 102 LEU A C 1
ATOM 754 O O . LEU A 1 102 ? 2.299 -0.789 -10.934 1.00 94.94 102 LEU A O 1
ATOM 758 N N . CYS A 1 103 ? 3.561 -2.622 -10.940 1.00 95.81 103 CYS A N 1
ATOM 759 C CA . CYS A 1 103 ? 3.979 -2.404 -12.325 1.00 95.81 103 CYS A CA 1
ATOM 760 C C . CYS A 1 103 ? 2.829 -2.737 -13.288 1.00 95.81 103 CYS A C 1
ATOM 762 O O . CYS A 1 103 ? 1.932 -3.515 -12.956 1.00 95.81 103 CYS A O 1
ATOM 764 N N . ARG A 1 104 ? 2.879 -2.238 -14.528 1.00 93.69 104 ARG A N 1
ATOM 765 C CA . ARG A 1 104 ? 1.818 -2.463 -15.532 1.00 93.69 104 ARG A CA 1
ATOM 766 C C . ARG A 1 104 ? 1.477 -3.940 -15.759 1.00 93.69 104 ARG A C 1
ATOM 768 O O . 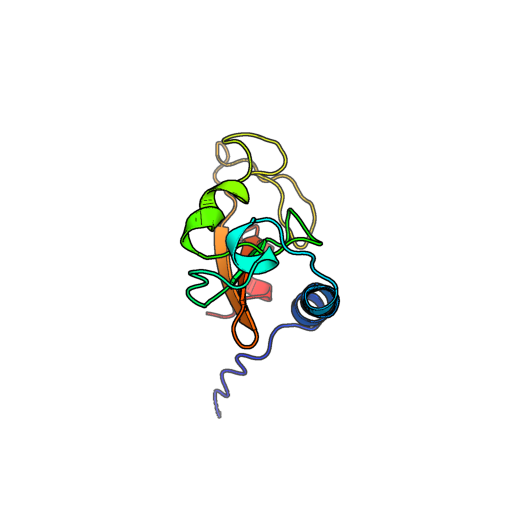ARG A 1 104 ? 0.329 -4.287 -16.031 1.00 93.69 104 ARG A O 1
ATOM 775 N N . GLN A 1 105 ? 2.475 -4.822 -15.706 1.00 92.56 105 GLN A N 1
ATOM 776 C CA . GLN A 1 105 ? 2.258 -6.259 -15.886 1.00 92.56 105 GLN A CA 1
ATOM 777 C C . GLN A 1 105 ? 1.506 -6.872 -14.703 1.00 92.56 105 GLN A C 1
ATOM 779 O O . GLN A 1 105 ? 0.598 -7.665 -14.922 1.00 92.56 105 GLN A O 1
ATOM 784 N N . CYS A 1 106 ? 1.865 -6.497 -13.474 1.00 93.19 106 CYS A N 1
ATOM 785 C CA . CYS A 1 106 ? 1.187 -6.967 -12.271 1.00 93.19 106 CYS A CA 1
ATOM 786 C C . CYS A 1 106 ? -0.206 -6.350 -12.144 1.00 93.19 106 CYS A C 1
ATOM 788 O O . CYS A 1 106 ? -1.143 -7.083 -11.876 1.00 93.19 106 CYS A O 1
ATOM 790 N N . LEU A 1 107 ? -0.377 -5.059 -12.447 1.00 90.12 107 LEU A N 1
ATOM 791 C CA . LEU A 1 107 ? -1.688 -4.405 -12.441 1.00 90.12 107 LEU A CA 1
ATOM 792 C C . LEU A 1 107 ? -2.705 -5.176 -13.288 1.00 90.12 107 LEU A C 1
ATOM 794 O O . LEU A 1 107 ? -3.772 -5.506 -12.797 1.00 90.12 107 LEU A O 1
ATOM 798 N N . ARG A 1 108 ? -2.344 -5.551 -14.522 1.00 87.62 108 ARG A N 1
ATOM 799 C CA . ARG A 1 108 ? -3.228 -6.324 -15.413 1.00 87.62 108 ARG A CA 1
ATOM 800 C C . ARG A 1 108 ? -3.572 -7.726 -14.906 1.00 87.62 108 ARG A C 1
ATOM 802 O O . ARG A 1 108 ? -4.530 -8.313 -15.390 1.00 87.62 108 ARG A O 1
ATOM 809 N N . ARG A 1 109 ? -2.770 -8.285 -13.997 1.00 86.56 109 ARG A N 1
ATOM 810 C CA . ARG A 1 109 ? -3.033 -9.591 -13.375 1.00 86.56 109 ARG A CA 1
ATOM 811 C C . ARG A 1 109 ? -3.921 -9.463 -12.140 1.00 86.56 109 ARG A C 1
ATOM 813 O O . ARG A 1 109 ? -4.723 -10.353 -11.898 1.00 86.56 109 ARG A O 1
ATOM 820 N N . GLU A 1 110 ? -3.762 -8.380 -11.378 1.00 81.81 110 GLU A N 1
ATOM 821 C CA . GLU A 1 110 ? -4.438 -8.195 -10.086 1.00 81.81 110 GLU A CA 1
ATOM 822 C C . GLU A 1 110 ? -5.731 -7.399 -10.172 1.00 81.81 110 GLU A C 1
ATOM 824 O O . GLU A 1 110 ? -6.616 -7.573 -9.342 1.00 81.81 110 GLU A O 1
ATOM 829 N N . VAL A 1 111 ? -5.825 -6.519 -11.163 1.00 73.19 111 VAL A N 1
ATOM 830 C CA . VAL A 1 111 ? -6.968 -5.648 -11.412 1.00 73.19 111 VAL A CA 1
ATOM 831 C C . VAL A 1 111 ? -7.374 -5.874 -12.872 1.00 73.19 111 VAL A C 1
ATOM 833 O O . VAL A 1 111 ? -6.909 -5.145 -13.756 1.00 73.19 111 VAL A O 1
ATOM 836 N N . PRO A 1 112 ? -8.153 -6.937 -13.164 1.00 57.75 112 PRO A N 1
ATOM 837 C CA . PRO A 1 112 ? -8.724 -7.122 -14.491 1.00 57.75 112 PRO A CA 1
ATOM 838 C C . PRO A 1 112 ? -9.620 -5.917 -14.808 1.00 57.75 112 PRO A C 1
ATOM 840 O O . PRO A 1 112 ? -10.408 -5.499 -13.961 1.00 57.75 112 PRO A O 1
ATOM 843 N N . GLN A 1 113 ? -9.429 -5.330 -15.992 1.00 53.78 113 GLN A N 1
ATOM 844 C CA . GLN A 1 113 ? -10.222 -4.199 -16.487 1.00 53.78 113 GLN A CA 1
ATOM 845 C C . GLN A 1 113 ? -11.587 -4.647 -16.995 1.00 53.78 113 GLN A C 1
ATOM 847 O O . GLN A 1 113 ? -11.648 -5.751 -17.585 1.00 53.78 113 GLN A O 1
#

Organism: NCBI:txid3158264

Radius of gyration: 15.12 Å; chains: 1; bounding box: 35×28×44 Å

Sequence (113 aa):
MTLTLDHEPTAWLRAQLQGIDDAQPGCRHIRTGRGVKLPAVFALWQPGFVTCHPCAAALLPATGSASDRTCDRCHRQCIPALGDPIHPAATQVGAILVLLGLCRQCLRREVPQ

pLDDT: mean 85.3, std 13.7, range [31.81, 96.62]